Protein AF-A0A535VXJ8-F1 (afdb_monomer_lite)

Sequence (108 aa):
MRETPGRTTTKTIQQDALGDEVAYYVEMDGKKRYVMGDEILEPVDFRRQVTERFGQAFPQAWEQAVQIVEQTDRATLESRRKFYEVYQPRRDELAKAWSALSKQARSL

Structure (mmCIF, N/CA/C/O backbone):
data_AF-A0A535VXJ8-F1
#
_entry.id   AF-A0A535VXJ8-F1
#
loop_
_atom_site.group_PDB
_atom_site.id
_atom_site.type_symbol
_atom_site.label_atom_id
_atom_site.label_alt_id
_atom_site.label_comp_id
_atom_site.label_asym_id
_atom_site.label_entity_id
_atom_site.label_seq_id
_atom_site.pdbx_PDB_ins_code
_atom_site.Cartn_x
_atom_site.Cartn_y
_atom_site.Cartn_z
_atom_site.occupancy
_atom_site.B_iso_or_equiv
_atom_site.auth_seq_id
_atom_site.auth_comp_id
_atom_site.auth_asym_id
_atom_site.auth_atom_id
_atom_site.pdbx_PDB_model_num
ATOM 1 N N . MET A 1 1 ? 3.770 -23.225 14.287 1.00 36.28 1 MET A N 1
ATOM 2 C CA . MET A 1 1 ? 4.148 -22.473 13.074 1.00 36.28 1 MET A CA 1
ATOM 3 C C . MET A 1 1 ? 3.748 -23.357 11.901 1.00 36.28 1 MET A C 1
ATOM 5 O O . MET A 1 1 ? 4.274 -24.454 11.812 1.00 36.28 1 MET A O 1
ATOM 9 N N . ARG A 1 2 ? 2.700 -23.017 11.138 1.00 39.50 2 ARG A N 1
ATOM 10 C CA . ARG A 1 2 ? 2.337 -23.808 9.950 1.00 39.50 2 ARG A CA 1
ATOM 11 C C . ARG A 1 2 ? 3.143 -23.236 8.794 1.00 39.50 2 ARG A C 1
ATOM 13 O O . ARG A 1 2 ? 2.824 -22.146 8.327 1.00 39.50 2 ARG A O 1
ATOM 20 N N . GLU A 1 3 ? 4.214 -23.925 8.420 1.00 37.69 3 GLU A N 1
ATOM 21 C CA . GLU A 1 3 ? 4.921 -23.661 7.171 1.00 37.69 3 GLU A CA 1
ATOM 22 C C . GLU A 1 3 ? 3.887 -23.778 6.052 1.00 37.69 3 GLU A C 1
ATOM 24 O O . GLU A 1 3 ? 3.248 -24.814 5.871 1.00 37.69 3 GLU A O 1
ATOM 29 N N . THR A 1 4 ? 3.619 -22.666 5.377 1.00 46.78 4 THR A N 1
ATOM 30 C CA . THR A 1 4 ? 2.925 -22.746 4.095 1.00 46.78 4 THR A CA 1
ATOM 31 C C . THR A 1 4 ? 3.987 -23.255 3.141 1.00 46.78 4 THR A C 1
ATOM 33 O O . THR A 1 4 ? 5.024 -22.600 3.069 1.00 46.78 4 THR A O 1
ATOM 36 N N . PRO A 1 5 ? 3.815 -24.417 2.490 1.00 51.34 5 PRO A N 1
ATOM 37 C CA . PRO A 1 5 ? 4.812 -24.889 1.545 1.00 51.34 5 PRO A CA 1
ATOM 38 C C . PRO A 1 5 ? 5.015 -23.783 0.510 1.00 51.34 5 PRO A C 1
ATOM 40 O O . PRO A 1 5 ? 4.069 -23.410 -0.191 1.00 51.34 5 PRO A O 1
ATOM 43 N N . GLY A 1 6 ? 6.216 -23.199 0.500 1.00 55.28 6 GLY A N 1
ATOM 44 C CA . GLY A 1 6 ? 6.580 -22.152 -0.440 1.00 55.28 6 GLY A CA 1
ATOM 45 C C . GLY A 1 6 ? 6.331 -22.686 -1.840 1.00 55.28 6 GLY A C 1
ATOM 46 O O . GLY A 1 6 ? 6.836 -23.747 -2.212 1.00 55.28 6 GLY A O 1
ATOM 47 N N . ARG A 1 7 ? 5.480 -22.001 -2.605 1.00 69.75 7 ARG A N 1
ATOM 48 C CA . ARG A 1 7 ? 5.253 -22.351 -4.007 1.00 69.75 7 ARG A CA 1
ATOM 49 C C . ARG A 1 7 ? 6.465 -21.845 -4.770 1.00 69.75 7 ARG A C 1
ATOM 51 O O . ARG A 1 7 ? 6.490 -20.693 -5.193 1.00 69.75 7 ARG A O 1
ATOM 58 N N . THR A 1 8 ? 7.489 -22.688 -4.856 1.00 64.88 8 THR A N 1
ATOM 59 C CA . THR A 1 8 ? 8.750 -22.351 -5.510 1.00 64.88 8 THR A CA 1
ATOM 60 C C . THR A 1 8 ? 8.521 -22.080 -6.993 1.00 64.88 8 THR A C 1
ATOM 62 O O . THR A 1 8 ? 7.783 -22.794 -7.681 1.00 64.88 8 THR A O 1
ATOM 65 N N . THR A 1 9 ? 9.176 -21.044 -7.504 1.00 61.09 9 THR A N 1
ATOM 66 C CA . THR A 1 9 ? 9.043 -20.642 -8.904 1.00 61.09 9 THR A CA 1
ATOM 67 C C . THR A 1 9 ? 9.836 -21.568 -9.833 1.00 61.09 9 THR A C 1
ATOM 69 O O . THR A 1 9 ? 11.046 -21.440 -9.973 1.00 61.09 9 THR A O 1
ATOM 72 N N . THR A 1 10 ? 9.149 -22.481 -10.525 1.00 69.38 10 THR A N 1
ATOM 73 C CA . THR A 1 10 ? 9.669 -23.177 -11.730 1.00 69.38 10 THR A CA 1
ATOM 74 C C . THR A 1 10 ? 9.118 -22.573 -13.032 1.00 69.38 10 THR A C 1
ATOM 76 O O . THR A 1 10 ? 9.338 -23.095 -14.122 1.00 69.38 10 THR A O 1
ATOM 79 N N . LYS A 1 11 ? 8.334 -21.495 -12.918 1.00 76.38 11 LYS A N 1
ATOM 80 C CA . 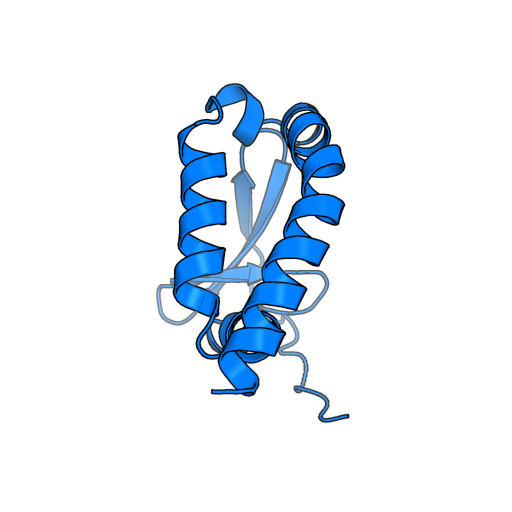LYS A 1 11 ? 7.650 -20.803 -14.018 1.00 76.38 11 LYS A CA 1
ATOM 81 C C . LYS A 1 11 ? 8.538 -19.696 -14.593 1.00 76.38 11 LYS A C 1
ATOM 83 O O . LYS A 1 11 ? 9.400 -19.164 -13.900 1.00 76.38 11 LYS A O 1
ATOM 88 N N . THR A 1 12 ? 8.289 -19.312 -15.844 1.00 87.19 12 THR A N 1
ATOM 89 C CA . THR A 1 12 ? 8.949 -18.159 -16.469 1.00 87.19 12 THR A CA 1
ATOM 90 C C . THR A 1 12 ? 8.564 -16.873 -15.740 1.00 87.19 12 THR A C 1
ATOM 92 O O . THR A 1 12 ? 7.404 -16.466 -15.780 1.00 87.19 12 THR A O 1
ATOM 95 N N . ILE A 1 13 ? 9.542 -16.245 -15.084 1.00 92.06 13 ILE A N 1
ATOM 96 C CA . ILE A 1 13 ? 9.379 -14.942 -14.435 1.00 92.06 13 ILE A CA 1
ATOM 97 C C . ILE A 1 13 ? 9.371 -13.848 -15.502 1.00 92.06 13 ILE A C 1
ATOM 99 O O . ILE A 1 13 ? 10.221 -13.814 -16.390 1.00 92.06 13 ILE A O 1
ATOM 103 N N . GLN A 1 14 ? 8.414 -12.940 -15.380 1.00 94.38 14 GLN A N 1
ATOM 104 C CA . GLN A 1 14 ? 8.252 -11.751 -16.201 1.00 94.38 14 GLN A CA 1
ATOM 105 C C . GLN A 1 14 ? 8.402 -10.496 -15.334 1.00 94.38 14 GLN A C 1
ATOM 107 O O . GLN A 1 14 ? 8.277 -10.549 -14.108 1.00 94.38 14 GLN A O 1
ATOM 112 N N . GLN A 1 15 ? 8.693 -9.370 -15.981 1.00 95.12 15 GLN A N 1
ATOM 113 C CA . GLN A 1 15 ? 8.872 -8.072 -15.333 1.00 95.12 15 GLN A CA 1
ATOM 114 C C . GLN A 1 15 ? 7.680 -7.161 -15.620 1.00 95.12 15 GLN A C 1
ATOM 116 O O . GLN A 1 15 ? 7.169 -7.127 -16.739 1.00 95.12 15 GLN A O 1
ATOM 121 N N . ASP A 1 16 ? 7.258 -6.423 -14.602 1.00 93.75 16 ASP A N 1
ATOM 122 C CA . ASP A 1 16 ? 6.201 -5.420 -14.651 1.00 93.75 16 ASP A CA 1
ATOM 123 C C . ASP A 1 16 ? 6.780 -4.090 -14.174 1.00 93.75 16 ASP A C 1
ATOM 125 O O . ASP A 1 16 ? 7.328 -4.014 -13.072 1.00 93.75 16 ASP A O 1
ATOM 129 N N . ALA A 1 17 ? 6.687 -3.051 -15.001 1.00 92.50 17 ALA A N 1
ATOM 130 C CA . ALA A 1 17 ? 7.128 -1.721 -14.605 1.00 92.50 17 ALA A CA 1
ATOM 131 C C . ALA A 1 17 ? 6.108 -1.122 -13.630 1.00 92.50 17 ALA A C 1
ATOM 133 O O . ALA A 1 17 ? 4.930 -0.983 -13.962 1.00 92.50 17 ALA A O 1
ATOM 134 N N . LEU A 1 18 ? 6.567 -0.756 -12.436 1.00 88.25 18 LEU A N 1
ATOM 135 C CA . LEU A 1 18 ? 5.762 -0.119 -11.403 1.00 88.25 18 LEU A CA 1
ATOM 136 C C . LEU A 1 18 ? 6.415 1.215 -11.040 1.00 88.25 18 LEU A C 1
ATOM 138 O O . LEU A 1 18 ? 7.212 1.305 -10.111 1.00 88.25 18 LEU A O 1
ATOM 142 N N . GLY A 1 19 ? 6.098 2.248 -11.821 1.00 91.06 19 GLY A N 1
ATOM 143 C CA . GLY A 1 19 ? 6.745 3.546 -11.674 1.00 91.06 19 GLY A CA 1
ATOM 144 C C . GLY A 1 19 ? 8.246 3.478 -11.975 1.00 91.06 19 GLY A C 1
ATOM 145 O O . GLY A 1 19 ? 8.632 3.042 -13.060 1.00 91.06 19 GLY A O 1
ATOM 146 N N . ASP A 1 20 ? 9.084 3.900 -11.024 1.00 92.75 20 ASP A N 1
ATOM 147 C CA . ASP A 1 20 ? 10.550 3.784 -11.080 1.00 92.75 20 ASP A CA 1
ATOM 148 C C . ASP A 1 20 ? 11.101 2.435 -10.561 1.00 92.75 20 ASP A C 1
ATOM 150 O O . ASP A 1 20 ? 12.320 2.264 -10.466 1.00 92.75 20 ASP A O 1
ATOM 154 N N . GLU A 1 21 ? 10.226 1.459 -10.279 1.00 90.06 21 GLU A N 1
ATOM 155 C CA . GLU A 1 21 ? 10.589 0.102 -9.859 1.00 90.06 21 GLU A CA 1
ATOM 156 C C . GLU A 1 21 ? 10.187 -0.989 -10.860 1.00 90.06 21 GLU A C 1
ATOM 158 O O . GLU A 1 21 ? 9.368 -0.808 -11.764 1.00 90.06 21 GLU A O 1
ATOM 163 N N . VAL A 1 22 ? 10.763 -2.175 -10.650 1.00 93.12 22 VAL A N 1
ATOM 164 C CA . VAL A 1 22 ? 10.405 -3.407 -11.352 1.00 93.12 22 VAL A CA 1
ATOM 165 C C . VAL A 1 22 ? 9.809 -4.385 -10.351 1.00 93.12 22 VAL A C 1
ATOM 167 O O . VAL A 1 22 ? 10.459 -4.761 -9.375 1.00 93.12 22 VAL A O 1
ATOM 170 N N . ALA A 1 23 ? 8.589 -4.832 -10.626 1.00 92.75 23 ALA A N 1
ATOM 171 C CA . ALA A 1 23 ? 7.977 -5.966 -9.957 1.00 92.75 23 ALA A CA 1
ATOM 172 C C . ALA A 1 23 ? 8.123 -7.223 -10.822 1.00 92.75 23 ALA A C 1
ATOM 174 O O . ALA A 1 23 ? 8.159 -7.160 -12.051 1.00 92.75 23 ALA A O 1
ATOM 175 N N . TYR A 1 24 ? 8.184 -8.384 -10.178 1.00 93.88 24 TYR A N 1
ATOM 176 C CA . TYR A 1 24 ? 8.285 -9.671 -10.859 1.00 93.88 24 TYR A CA 1
ATOM 177 C C . TYR A 1 24 ? 6.969 -10.421 -10.750 1.00 93.88 24 TYR A C 1
ATOM 179 O O . TYR A 1 24 ? 6.319 -10.393 -9.703 1.00 93.88 24 TYR A O 1
ATOM 187 N N . TYR A 1 25 ? 6.569 -11.105 -11.815 1.00 94.62 25 TYR A N 1
ATOM 188 C CA . TYR A 1 25 ? 5.350 -11.902 -11.818 1.00 94.62 25 TYR A CA 1
ATOM 189 C C . TYR A 1 25 ? 5.473 -13.148 -12.686 1.00 94.62 25 TYR A C 1
ATOM 191 O O . TYR A 1 25 ? 6.376 -13.279 -13.507 1.00 94.62 25 TYR A O 1
ATOM 199 N N . VAL A 1 26 ? 4.527 -14.059 -12.506 1.00 94.56 26 VAL A N 1
ATOM 200 C CA . VAL A 1 26 ? 4.292 -15.212 -13.373 1.00 94.56 26 VAL A CA 1
ATOM 201 C C . VAL A 1 26 ? 2.835 -15.205 -13.826 1.00 94.56 26 VAL A C 1
ATOM 203 O O . VAL A 1 26 ? 1.952 -14.708 -13.117 1.00 94.56 26 VAL A O 1
ATOM 206 N N . GLU A 1 27 ? 2.566 -15.765 -15.001 1.00 92.62 27 GLU A N 1
ATOM 207 C CA . GLU A 1 27 ? 1.200 -16.047 -15.438 1.00 92.62 27 GLU A CA 1
ATOM 208 C C . GLU A 1 27 ? 0.782 -17.453 -15.001 1.00 92.62 27 GLU A C 1
ATOM 210 O O . GLU A 1 27 ? 1.457 -18.449 -15.276 1.00 92.62 27 GLU A O 1
ATOM 215 N N . MET A 1 28 ? -0.348 -17.536 -14.303 1.00 89.12 28 MET A N 1
ATOM 216 C CA . MET A 1 28 ? -0.942 -18.789 -13.845 1.00 89.12 28 MET A CA 1
ATOM 217 C C . MET A 1 28 ? -2.452 -18.724 -14.031 1.00 89.12 28 MET A C 1
ATOM 219 O O . MET A 1 28 ? -3.093 -17.783 -13.564 1.00 89.12 28 MET A O 1
ATOM 223 N N . ASP A 1 29 ? -3.014 -19.708 -14.733 1.00 88.81 29 ASP A N 1
ATOM 224 C CA . ASP A 1 29 ? -4.454 -19.808 -15.002 1.00 88.81 29 ASP A CA 1
ATOM 225 C C . ASP A 1 29 ? -5.044 -18.519 -15.610 1.00 88.81 29 ASP A C 1
ATOM 227 O O . ASP A 1 29 ? -6.111 -18.046 -15.212 1.00 88.81 29 ASP A O 1
ATOM 231 N N . GLY A 1 30 ? -4.298 -17.899 -16.534 1.00 89.62 30 GLY A N 1
ATOM 232 C CA . GLY A 1 30 ? -4.670 -16.635 -17.181 1.00 89.62 30 GLY A CA 1
ATOM 233 C C . GLY A 1 30 ? -4.639 -15.410 -16.259 1.00 89.62 30 GLY A C 1
ATOM 234 O O . GLY A 1 30 ? -5.230 -14.383 -16.586 1.00 89.62 30 GLY A O 1
ATOM 235 N N . LYS A 1 31 ? -3.998 -15.500 -15.086 1.00 91.38 31 LYS A N 1
ATOM 236 C CA . LYS A 1 31 ? -3.899 -14.409 -14.108 1.00 91.38 31 LYS A CA 1
ATOM 237 C C . LYS A 1 31 ? -2.444 -14.097 -13.769 1.00 91.38 31 LYS A C 1
ATOM 239 O O . LYS A 1 31 ? -1.636 -14.998 -13.553 1.00 91.38 31 LYS A O 1
ATOM 244 N N . LYS A 1 32 ? -2.148 -12.805 -13.618 1.00 91.75 32 LYS A N 1
ATOM 245 C CA . LYS A 1 32 ? -0.880 -12.304 -13.075 1.00 91.75 32 LYS A CA 1
ATOM 246 C C . LYS A 1 32 ? -0.772 -12.658 -11.581 1.00 91.75 32 LYS A C 1
ATOM 248 O O . LYS A 1 32 ? -1.716 -12.443 -10.809 1.00 91.75 32 LYS A O 1
ATOM 253 N N . ARG A 1 33 ? 0.362 -13.230 -11.173 1.00 93.38 33 ARG A N 1
ATOM 254 C CA . ARG A 1 33 ? 0.733 -13.510 -9.775 1.00 93.38 33 ARG A CA 1
ATOM 255 C C . ARG A 1 33 ? 2.107 -12.921 -9.504 1.00 93.38 33 ARG A C 1
ATOM 257 O O . ARG A 1 33 ? 3.063 -13.305 -10.170 1.00 93.38 33 ARG A O 1
ATOM 264 N N . TYR A 1 34 ? 2.199 -11.989 -8.560 1.00 93.50 34 TYR A N 1
ATOM 265 C CA . TYR A 1 34 ? 3.47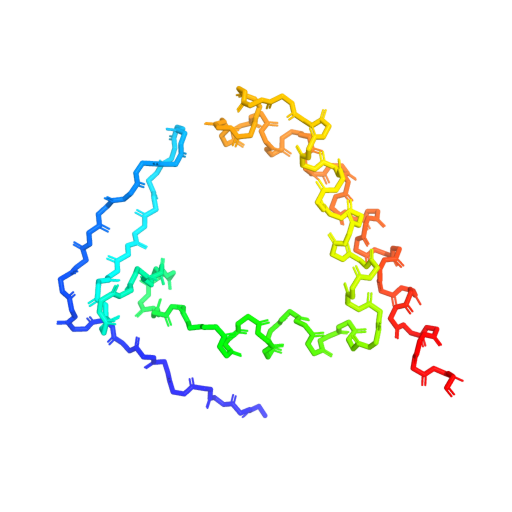7 -11.371 -8.211 1.00 93.50 34 TYR A CA 1
ATOM 266 C C . TYR A 1 34 ? 4.374 -12.343 -7.441 1.00 93.50 34 TYR A C 1
ATOM 268 O O . TYR A 1 34 ? 3.888 -13.238 -6.750 1.00 93.50 34 TYR A O 1
ATOM 276 N N . VAL A 1 35 ? 5.681 -12.156 -7.584 1.00 93.06 35 VAL A N 1
ATOM 277 C CA . VAL A 1 35 ? 6.726 -12.970 -6.962 1.00 93.06 35 VAL A CA 1
ATOM 278 C C . VAL A 1 35 ? 7.490 -12.111 -5.961 1.00 93.06 35 VAL A C 1
ATOM 280 O O . VAL A 1 35 ? 7.842 -10.969 -6.257 1.00 93.06 35 VAL A O 1
ATOM 283 N N . MET A 1 36 ? 7.757 -12.666 -4.782 1.00 88.12 36 MET A N 1
ATOM 284 C CA . MET A 1 36 ? 8.592 -12.049 -3.755 1.00 88.12 36 MET A CA 1
ATOM 285 C C . MET A 1 36 ? 9.665 -13.050 -3.328 1.00 88.12 36 MET A C 1
ATOM 287 O O . MET A 1 36 ? 9.353 -14.092 -2.762 1.00 88.12 36 MET A O 1
ATOM 291 N N . GLY A 1 37 ? 10.931 -12.745 -3.623 1.00 87.25 37 GLY A N 1
ATOM 292 C CA . GLY A 1 37 ? 12.011 -13.720 -3.461 1.00 87.25 37 GLY A CA 1
ATOM 293 C C . GLY A 1 37 ? 11.804 -14.916 -4.392 1.00 87.25 37 GLY A C 1
ATOM 294 O O . GLY A 1 37 ? 11.770 -14.752 -5.610 1.00 87.25 37 GLY A O 1
ATOM 295 N N . ASP A 1 38 ? 11.653 -16.104 -3.817 1.00 85.69 38 ASP A N 1
ATOM 296 C CA . ASP A 1 38 ? 11.366 -17.366 -4.504 1.00 85.69 38 ASP A CA 1
ATOM 297 C C . ASP A 1 38 ? 9.884 -17.787 -4.437 1.00 85.69 38 ASP A C 1
ATOM 299 O O . ASP A 1 38 ? 9.494 -18.777 -5.070 1.00 85.69 38 ASP A O 1
ATOM 303 N N . GLU A 1 39 ? 9.050 -17.017 -3.730 1.00 89.44 39 GLU A N 1
ATOM 304 C CA . GLU A 1 39 ? 7.643 -17.324 -3.480 1.00 89.44 39 GLU A CA 1
ATOM 305 C C . GLU A 1 39 ? 6.693 -16.634 -4.467 1.00 89.44 39 GLU A C 1
ATOM 307 O O . GLU A 1 39 ? 6.736 -15.419 -4.681 1.00 89.44 39 GLU A O 1
ATOM 312 N N . ILE A 1 40 ? 5.755 -17.410 -5.013 1.00 92.31 40 ILE A N 1
ATOM 313 C CA . ILE A 1 40 ? 4.606 -16.886 -5.761 1.00 92.31 40 ILE A CA 1
ATOM 314 C C . ILE A 1 40 ? 3.514 -16.463 -4.770 1.00 92.31 40 ILE A C 1
ATOM 316 O O . ILE A 1 40 ? 2.991 -17.292 -4.019 1.00 92.31 40 ILE A O 1
ATOM 320 N N . LEU A 1 41 ? 3.123 -15.189 -4.812 1.00 91.44 41 LEU A N 1
ATOM 321 C CA . LEU A 1 41 ? 2.079 -14.628 -3.958 1.00 91.44 41 LEU A CA 1
ATOM 322 C C . LEU A 1 41 ? 0.687 -15.004 -4.481 1.00 91.44 41 LEU A C 1
ATOM 324 O O . LEU A 1 41 ? 0.285 -14.600 -5.578 1.00 91.44 41 LEU A O 1
ATOM 328 N N . GLU A 1 42 ? -0.089 -15.733 -3.676 1.00 90.88 42 GLU A N 1
ATOM 329 C CA . GLU A 1 42 ? -1.486 -16.044 -3.976 1.00 90.88 42 GLU A CA 1
ATOM 330 C C . GLU A 1 42 ? -2.475 -15.197 -3.156 1.00 90.88 42 GLU A C 1
ATOM 332 O O . GLU A 1 42 ? -2.168 -14.753 -2.048 1.00 90.88 42 GLU A O 1
ATOM 337 N N . PRO A 1 43 ? -3.728 -15.025 -3.625 1.00 89.75 43 PRO A N 1
ATOM 338 C CA . PRO A 1 43 ? -4.761 -14.325 -2.855 1.00 89.75 43 PRO A CA 1
ATOM 339 C C . PRO A 1 43 ? -4.999 -14.902 -1.447 1.00 89.75 43 PRO A C 1
ATOM 341 O O . PRO A 1 43 ? -5.364 -14.173 -0.524 1.00 89.75 43 PRO A O 1
ATOM 344 N N . VAL A 1 44 ? -4.788 -16.212 -1.263 1.00 89.81 44 VAL A N 1
ATOM 345 C CA . VAL A 1 44 ? -4.884 -16.860 0.056 1.00 89.81 44 VAL A CA 1
ATOM 346 C C . VAL A 1 44 ? -3.783 -16.391 1.010 1.00 89.81 44 VAL A C 1
ATOM 348 O O . VAL A 1 44 ? -4.028 -16.289 2.211 1.00 89.81 44 VAL A O 1
ATOM 351 N N . ASP A 1 45 ? -2.603 -16.044 0.494 1.00 90.44 45 ASP A N 1
ATOM 352 C CA . ASP A 1 45 ? -1.505 -15.524 1.302 1.00 90.44 45 ASP A CA 1
ATOM 353 C C . ASP A 1 45 ? -1.832 -14.118 1.802 1.00 90.44 45 ASP A C 1
ATOM 355 O O . ASP A 1 45 ? -1.659 -13.849 2.987 1.00 90.44 45 ASP A O 1
ATOM 359 N N . PHE A 1 46 ? -2.430 -13.263 0.965 1.00 90.25 46 PHE A N 1
ATOM 360 C CA . PHE A 1 46 ? -2.937 -11.961 1.413 1.00 90.25 46 PHE A CA 1
ATOM 361 C C . PHE A 1 46 ? -3.988 -12.109 2.522 1.00 90.25 46 PHE A C 1
ATOM 363 O O . PHE A 1 46 ? -3.907 -11.439 3.552 1.00 90.25 46 PHE A O 1
ATOM 370 N N . ARG A 1 47 ? -4.941 -13.037 2.362 1.00 91.38 47 ARG A N 1
ATOM 371 C CA . ARG A 1 47 ? -5.956 -13.304 3.391 1.00 91.38 47 ARG A CA 1
ATOM 372 C C . ARG A 1 47 ? -5.317 -13.725 4.718 1.00 91.38 47 ARG A C 1
ATOM 374 O O . ARG A 1 47 ? -5.609 -13.117 5.745 1.00 91.38 47 ARG A O 1
ATOM 381 N N . ARG A 1 48 ? -4.425 -14.720 4.679 1.00 91.31 48 ARG A N 1
ATOM 382 C CA . ARG A 1 48 ? -3.751 -15.284 5.861 1.00 91.31 48 ARG A CA 1
ATOM 383 C C . ARG A 1 48 ? -2.824 -14.277 6.542 1.00 91.31 48 ARG A C 1
ATOM 385 O O . ARG A 1 48 ? -2.767 -14.192 7.765 1.00 91.31 48 ARG A O 1
ATOM 392 N N . GLN A 1 49 ? -2.046 -13.537 5.759 1.00 89.31 49 GLN A N 1
ATOM 393 C CA . GLN A 1 49 ? -0.984 -12.677 6.282 1.00 89.31 49 GLN A CA 1
ATOM 394 C C . GLN A 1 49 ? -1.466 -11.270 6.624 1.00 89.31 49 GLN A C 1
ATOM 396 O O . GLN A 1 49 ? -0.881 -10.630 7.498 1.00 89.31 49 GLN A O 1
ATOM 401 N N . VAL A 1 50 ? -2.520 -10.793 5.961 1.00 90.38 50 VAL A N 1
ATOM 402 C CA . VAL A 1 50 ? -3.050 -9.441 6.142 1.00 90.38 50 VAL A CA 1
ATOM 403 C C . VAL A 1 50 ? -4.445 -9.520 6.737 1.00 90.38 50 VAL A C 1
ATOM 405 O O . VAL A 1 50 ? -4.591 -9.254 7.924 1.00 90.38 50 VAL A O 1
ATOM 408 N N . THR A 1 51 ? -5.457 -9.927 5.968 1.00 93.06 51 THR A N 1
ATOM 409 C CA . THR A 1 51 ? -6.872 -9.814 6.369 1.00 93.06 51 THR A CA 1
ATOM 410 C C . THR A 1 51 ? -7.167 -10.432 7.740 1.00 93.06 51 THR A C 1
ATOM 412 O O . THR A 1 51 ? -7.767 -9.778 8.593 1.00 93.06 51 THR A O 1
ATOM 415 N N . GLU A 1 52 ? -6.698 -11.654 7.998 1.00 92.12 52 GLU A N 1
ATOM 416 C CA . GLU A 1 52 ? -6.936 -12.371 9.259 1.00 92.12 52 GLU A CA 1
ATOM 417 C C . GLU A 1 52 ? -6.344 -11.663 10.488 1.00 92.12 52 GLU A C 1
ATOM 419 O O . GLU A 1 52 ? -6.907 -11.760 11.578 1.00 92.12 52 GLU A O 1
ATOM 424 N N . ARG A 1 53 ? -5.256 -10.894 10.334 1.00 89.69 53 ARG A N 1
ATOM 425 C CA . ARG A 1 53 ? -4.653 -10.144 11.452 1.00 89.69 53 ARG A CA 1
ATOM 426 C C . ARG A 1 53 ? -5.549 -9.015 11.948 1.00 89.69 53 ARG A C 1
ATOM 428 O O . ARG A 1 53 ? -5.503 -8.683 13.132 1.00 89.69 53 ARG A O 1
ATOM 435 N N . PHE A 1 54 ? -6.339 -8.434 11.047 1.00 92.44 54 PHE A N 1
ATOM 436 C CA . PHE A 1 54 ? -7.263 -7.345 11.353 1.00 92.44 54 PHE A CA 1
ATOM 437 C C . PHE A 1 54 ? -8.652 -7.880 11.717 1.00 92.44 54 PHE A C 1
ATOM 439 O O . PHE A 1 54 ? -9.346 -7.256 12.522 1.00 92.44 54 PHE A O 1
ATOM 446 N N . GLY A 1 55 ? -9.039 -9.049 11.197 1.00 92.12 55 GLY A N 1
ATOM 447 C CA . GLY A 1 55 ? -10.344 -9.655 11.454 1.00 92.12 55 GLY A CA 1
ATOM 448 C C . GLY A 1 55 ? -11.474 -8.749 10.965 1.00 92.12 55 GLY A C 1
ATOM 449 O O . GLY A 1 55 ? -11.412 -8.214 9.859 1.00 92.12 55 GLY A O 1
ATOM 450 N N . GLN A 1 56 ? -12.486 -8.526 11.807 1.00 94.00 56 GLN A N 1
ATOM 451 C CA . GLN A 1 56 ? -13.623 -7.652 11.483 1.00 94.00 56 GLN A CA 1
ATOM 452 C C . GLN A 1 56 ? -13.228 -6.184 11.252 1.00 94.00 56 GLN A C 1
ATOM 454 O O . GLN A 1 56 ? -13.954 -5.460 10.581 1.00 94.00 56 GLN A O 1
ATOM 459 N N . ALA A 1 57 ? -12.064 -5.749 11.745 1.00 95.69 57 ALA A N 1
ATOM 460 C CA . ALA A 1 57 ? -11.556 -4.398 11.518 1.00 95.69 57 ALA A CA 1
ATOM 461 C C . ALA A 1 57 ? -10.929 -4.198 10.127 1.00 95.69 57 ALA A C 1
ATOM 463 O O . ALA A 1 57 ? -10.619 -3.063 9.761 1.00 95.69 57 ALA A O 1
ATOM 464 N N . PHE A 1 58 ? -10.705 -5.273 9.356 1.00 95.38 58 PHE A N 1
ATOM 465 C CA . PHE A 1 58 ? -10.024 -5.183 8.063 1.00 95.38 58 PHE A CA 1
ATOM 466 C C . PHE A 1 58 ? -10.683 -4.190 7.094 1.00 95.38 58 PHE A C 1
ATOM 468 O O . PHE A 1 58 ? -9.946 -3.365 6.562 1.00 95.38 58 PHE A O 1
ATOM 475 N N . PRO A 1 59 ? -12.015 -4.201 6.872 1.00 95.94 59 PRO A N 1
ATOM 476 C CA . PRO A 1 59 ? -12.637 -3.298 5.905 1.00 95.94 59 PRO A CA 1
ATOM 477 C C . PRO A 1 59 ? -12.373 -1.823 6.220 1.00 95.94 59 PRO A C 1
ATOM 479 O O . PRO A 1 59 ? -12.011 -1.066 5.328 1.00 95.94 59 PRO A O 1
ATOM 482 N N . GLN A 1 60 ? -12.463 -1.439 7.495 1.00 96.19 60 GLN A N 1
ATOM 483 C CA . GLN A 1 60 ? -12.228 -0.063 7.929 1.00 96.19 60 GLN A CA 1
ATOM 484 C C . GLN A 1 60 ? -10.748 0.337 7.824 1.00 96.19 60 GLN A C 1
ATOM 486 O O . GLN A 1 60 ? -10.436 1.436 7.372 1.00 96.19 60 GLN A O 1
ATOM 491 N N . ALA A 1 61 ? -9.818 -0.542 8.214 1.00 95.38 61 ALA A N 1
ATOM 492 C CA . ALA A 1 61 ? -8.387 -0.276 8.042 1.00 95.38 61 ALA A CA 1
ATOM 493 C C . ALA A 1 61 ? -8.005 -0.178 6.553 1.00 95.38 61 ALA A C 1
ATOM 495 O O . ALA A 1 61 ? -7.210 0.678 6.167 1.00 95.38 61 ALA A O 1
ATOM 496 N N . TRP A 1 62 ? -8.600 -1.029 5.712 1.00 95.62 62 TRP A N 1
ATOM 497 C CA . TRP A 1 62 ? -8.395 -1.026 4.266 1.00 95.62 62 TRP A CA 1
ATOM 498 C C . TRP A 1 62 ? -8.925 0.252 3.616 1.00 95.62 62 TRP A C 1
ATOM 500 O O . TRP A 1 62 ? -8.219 0.861 2.819 1.00 95.62 62 TRP A O 1
ATOM 510 N N . GLU A 1 63 ? -10.120 0.701 3.996 1.00 96.38 63 GLU A N 1
ATOM 511 C CA . GLU A 1 63 ? -10.693 1.961 3.519 1.00 96.38 63 GLU A CA 1
ATOM 512 C C . GLU A 1 63 ? -9.783 3.155 3.838 1.00 96.38 63 GLU A C 1
ATOM 514 O O . GLU A 1 63 ? -9.478 3.948 2.951 1.00 96.38 63 GLU A O 1
ATOM 519 N N . GLN A 1 64 ? -9.266 3.243 5.068 1.00 95.44 64 GLN A N 1
ATOM 520 C CA . GLN A 1 64 ? -8.316 4.297 5.444 1.00 95.44 64 GLN A CA 1
ATOM 521 C C . GLN A 1 64 ? -7.031 4.240 4.611 1.00 95.44 64 GLN A C 1
ATOM 523 O O . GLN A 1 64 ? -6.516 5.277 4.195 1.00 95.44 64 GLN A O 1
ATOM 528 N N . ALA A 1 65 ? -6.511 3.038 4.344 1.00 93.94 65 ALA A N 1
ATOM 529 C CA . ALA A 1 65 ? -5.341 2.868 3.489 1.00 93.94 65 ALA A CA 1
ATOM 530 C C . ALA A 1 65 ? -5.612 3.356 2.055 1.00 93.94 65 ALA A C 1
ATOM 532 O O . ALA A 1 65 ? -4.793 4.086 1.497 1.00 93.94 65 ALA A O 1
ATOM 533 N N . VAL A 1 66 ? -6.768 3.002 1.482 1.00 95.38 66 VAL A N 1
ATOM 534 C CA . VAL A 1 66 ? -7.180 3.431 0.136 1.00 95.38 66 VAL A CA 1
ATOM 535 C C . VAL A 1 66 ? -7.329 4.950 0.068 1.00 95.38 66 VAL A C 1
ATOM 537 O O . VAL A 1 66 ? -6.755 5.561 -0.827 1.00 95.38 66 VAL A O 1
ATOM 540 N N . GLN A 1 67 ? -7.984 5.578 1.047 1.00 95.81 67 GLN A N 1
ATOM 541 C CA . GLN A 1 67 ? -8.146 7.037 1.091 1.00 95.81 67 GLN A CA 1
ATOM 542 C C . GLN A 1 67 ? -6.801 7.780 1.096 1.00 95.81 67 GLN A C 1
ATOM 544 O O . GLN A 1 67 ? -6.650 8.793 0.417 1.00 95.81 67 GLN A O 1
ATOM 549 N N . ILE A 1 68 ? -5.800 7.275 1.828 1.00 93.12 68 ILE A N 1
ATOM 550 C CA . ILE A 1 68 ? -4.451 7.865 1.843 1.00 93.12 68 ILE A CA 1
ATOM 551 C C . ILE A 1 68 ? -3.802 7.772 0.457 1.00 93.12 68 ILE A C 1
ATOM 553 O O . ILE A 1 68 ? -3.179 8.733 0.001 1.00 93.12 68 ILE A O 1
ATOM 557 N N . VAL A 1 69 ? -3.944 6.627 -0.216 1.00 93.12 69 VAL A N 1
ATOM 558 C CA . VAL A 1 69 ? -3.402 6.418 -1.565 1.00 93.12 69 VAL A CA 1
ATOM 559 C C . VAL A 1 69 ? -4.099 7.327 -2.576 1.00 93.12 69 VAL A C 1
ATOM 561 O O . VAL A 1 69 ? -3.417 7.988 -3.348 1.00 93.12 69 VAL A O 1
ATOM 564 N N . GLU A 1 70 ? -5.427 7.428 -2.538 1.00 95.12 70 GLU A N 1
ATOM 565 C CA . GLU A 1 70 ? -6.216 8.266 -3.455 1.00 95.12 70 GLU A CA 1
ATOM 566 C C . GLU A 1 70 ? -5.911 9.763 -3.322 1.00 95.12 70 GLU A C 1
ATOM 568 O O . GLU A 1 70 ? -5.972 10.502 -4.302 1.00 95.12 70 GLU A O 1
ATOM 573 N N . GLN A 1 71 ? -5.561 10.220 -2.119 1.00 94.31 71 GLN A N 1
ATOM 574 C CA . GLN A 1 71 ? -5.167 11.609 -1.861 1.00 94.31 71 GLN A CA 1
ATOM 575 C C . GLN A 1 71 ? -3.707 11.903 -2.232 1.00 94.31 71 GLN A C 1
ATOM 577 O O . GLN A 1 71 ? -3.290 13.063 -2.216 1.00 94.31 71 GLN A O 1
ATOM 582 N N . THR A 1 72 ? -2.915 10.874 -2.535 1.00 94.44 72 THR A N 1
ATOM 583 C CA . THR A 1 72 ? -1.505 11.018 -2.899 1.00 94.44 72 THR A CA 1
ATOM 584 C C . THR A 1 72 ? -1.380 11.158 -4.412 1.00 94.44 72 THR A C 1
ATOM 586 O O . THR A 1 72 ? -1.977 10.402 -5.175 1.00 94.44 72 THR A O 1
ATOM 589 N N . ASP A 1 73 ? -0.587 12.125 -4.876 1.00 95.25 73 ASP A N 1
ATOM 590 C CA . ASP A 1 73 ? -0.399 12.322 -6.307 1.00 95.25 73 ASP A CA 1
ATOM 591 C C . ASP A 1 73 ? 0.310 11.121 -6.956 1.00 95.25 73 ASP A C 1
ATOM 593 O O . ASP A 1 73 ? 1.176 10.464 -6.369 1.00 95.25 73 ASP A O 1
ATOM 597 N N . ARG A 1 74 ? -0.036 10.858 -8.217 1.00 94.62 74 ARG A N 1
ATOM 598 C CA . ARG A 1 74 ? 0.489 9.713 -8.965 1.00 94.62 74 ARG A CA 1
ATOM 599 C C . ARG A 1 74 ? 2.017 9.709 -9.061 1.00 94.62 74 ARG A C 1
ATOM 601 O O . ARG A 1 74 ? 2.618 8.647 -8.950 1.00 94.62 74 ARG A O 1
ATOM 608 N N . ALA A 1 75 ? 2.652 10.871 -9.221 1.00 94.44 75 ALA A N 1
ATOM 609 C CA . ALA A 1 75 ? 4.106 10.958 -9.349 1.00 94.44 75 ALA A CA 1
ATOM 610 C C . ALA A 1 75 ? 4.836 10.623 -8.038 1.00 94.44 75 ALA A C 1
ATOM 612 O O . ALA A 1 75 ? 6.012 10.253 -8.068 1.00 94.44 75 ALA A O 1
ATOM 613 N N . THR A 1 76 ? 4.164 10.768 -6.895 1.00 95.50 76 THR A N 1
ATOM 614 C CA . THR A 1 76 ? 4.629 10.278 -5.596 1.00 95.50 76 THR A CA 1
ATOM 615 C C . THR A 1 76 ? 4.447 8.769 -5.475 1.00 95.50 76 THR A C 1
ATOM 617 O O . THR A 1 76 ? 5.385 8.095 -5.059 1.00 95.50 76 THR A O 1
ATOM 620 N N . LEU A 1 77 ? 3.292 8.226 -5.875 1.00 93.50 77 LEU A N 1
ATOM 621 C CA . LEU A 1 77 ? 3.024 6.780 -5.831 1.00 93.50 77 LEU A CA 1
ATOM 622 C C . LEU A 1 77 ? 3.942 5.970 -6.758 1.00 93.50 77 LEU A C 1
ATOM 624 O O . LEU A 1 77 ? 4.355 4.870 -6.408 1.00 93.50 77 LEU A O 1
ATOM 628 N N . GLU A 1 78 ? 4.277 6.520 -7.924 1.00 94.38 78 GLU A N 1
ATOM 629 C CA . GLU A 1 78 ? 5.138 5.885 -8.928 1.00 94.38 78 GLU A CA 1
ATOM 630 C C . GLU A 1 78 ? 6.636 6.130 -8.693 1.00 94.38 78 GLU A C 1
ATOM 632 O O . GLU A 1 78 ? 7.455 5.690 -9.494 1.00 94.38 78 GLU A O 1
ATOM 637 N N . SER A 1 79 ? 7.028 6.826 -7.622 1.00 95.00 79 SER A N 1
ATOM 638 C CA . SER A 1 79 ? 8.439 6.937 -7.2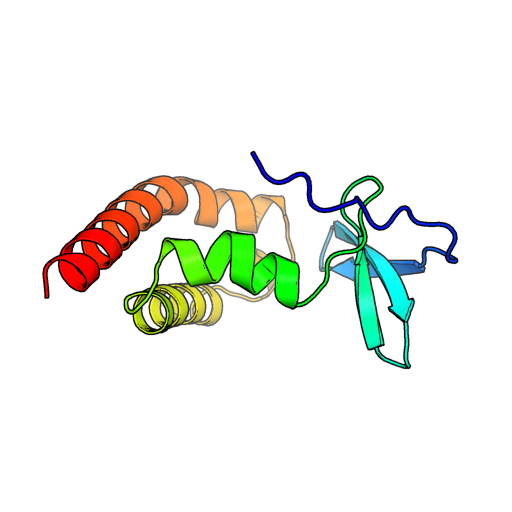53 1.00 95.00 79 SER A CA 1
ATOM 639 C C . SER A 1 79 ? 8.691 6.324 -5.894 1.00 95.00 79 SER A C 1
ATOM 641 O O . SER A 1 79 ? 8.257 6.870 -4.882 1.00 95.00 79 SER A O 1
ATOM 643 N N . ARG A 1 80 ? 9.484 5.256 -5.837 1.00 92.69 80 ARG A N 1
ATOM 644 C CA . ARG A 1 80 ? 9.841 4.572 -4.591 1.00 92.69 80 ARG A CA 1
ATOM 645 C C . ARG A 1 80 ? 10.336 5.519 -3.517 1.00 92.69 80 ARG A C 1
ATOM 647 O O . ARG A 1 80 ? 9.943 5.402 -2.359 1.00 92.69 80 ARG A O 1
ATOM 654 N N . ARG A 1 81 ? 11.220 6.451 -3.890 1.00 94.88 81 ARG A N 1
ATOM 655 C CA . ARG A 1 81 ? 11.787 7.420 -2.945 1.00 94.88 81 ARG A CA 1
ATOM 656 C C . ARG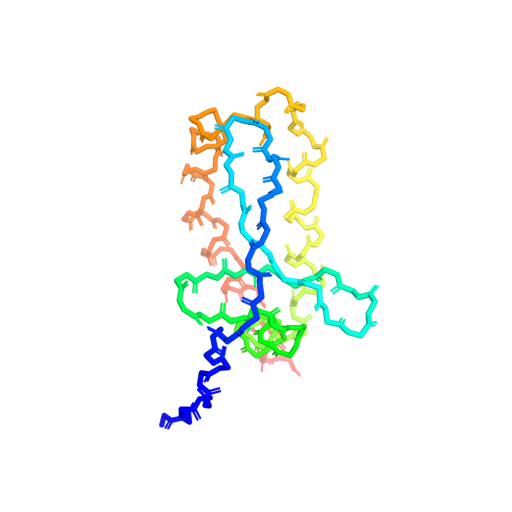 A 1 81 ? 10.686 8.301 -2.360 1.00 94.88 81 ARG A C 1
ATOM 658 O O . ARG A 1 81 ? 10.579 8.401 -1.142 1.00 94.88 81 ARG A O 1
ATOM 665 N N . LYS A 1 82 ? 9.865 8.909 -3.220 1.00 95.56 82 LYS A N 1
ATOM 666 C CA . LYS A 1 82 ? 8.797 9.820 -2.787 1.00 95.56 82 LYS A CA 1
ATOM 667 C C . LYS A 1 82 ? 7.717 9.078 -2.004 1.00 95.56 82 LYS A C 1
ATOM 669 O O . LYS A 1 82 ? 7.298 9.544 -0.951 1.00 95.56 82 LYS A O 1
ATOM 674 N N . PHE A 1 83 ? 7.313 7.903 -2.484 1.00 93.50 83 PHE A N 1
ATOM 675 C CA . PHE A 1 83 ? 6.389 7.024 -1.785 1.00 93.50 83 PHE A CA 1
ATOM 676 C C . PHE A 1 83 ? 6.901 6.704 -0.379 1.00 93.50 83 PHE A C 1
ATOM 678 O O . PHE A 1 83 ? 6.171 6.878 0.593 1.00 93.50 83 PHE A O 1
ATOM 685 N N . TYR A 1 84 ? 8.168 6.297 -0.242 1.00 93.00 84 TYR A N 1
ATOM 686 C CA . TYR A 1 84 ? 8.748 5.972 1.059 1.00 93.00 84 TYR A CA 1
ATOM 687 C C . TYR A 1 84 ? 8.780 7.181 2.005 1.00 93.00 84 TYR A C 1
ATOM 689 O O . TYR A 1 84 ? 8.442 7.033 3.177 1.00 93.00 84 TYR A O 1
ATOM 697 N N . GLU A 1 85 ? 9.094 8.379 1.505 1.00 93.56 85 GLU A N 1
ATOM 698 C CA . GLU A 1 85 ? 9.076 9.624 2.289 1.00 93.56 85 GLU A CA 1
ATOM 699 C C . GLU A 1 85 ? 7.692 9.931 2.883 1.00 93.56 85 GLU A C 1
ATOM 701 O O . GLU A 1 85 ? 7.598 10.353 4.036 1.00 93.56 85 GLU A O 1
ATOM 706 N N . VAL A 1 86 ? 6.611 9.676 2.137 1.00 91.50 86 VAL A N 1
ATOM 707 C CA . VAL A 1 86 ? 5.236 9.921 2.615 1.00 91.50 86 VAL A CA 1
ATOM 708 C C . VAL A 1 86 ? 4.644 8.744 3.396 1.00 91.50 86 VAL A C 1
ATOM 710 O O . VAL A 1 86 ? 3.727 8.928 4.202 1.00 91.50 86 VAL A O 1
ATOM 713 N N . TYR A 1 87 ? 5.144 7.532 3.160 1.00 92.44 87 TYR A N 1
ATOM 714 C CA . TYR A 1 87 ? 4.721 6.311 3.838 1.00 92.44 87 TYR A CA 1
ATOM 715 C C . TYR A 1 87 ? 5.371 6.164 5.217 1.00 92.44 87 TYR A C 1
ATOM 717 O O . TYR A 1 87 ? 4.673 5.882 6.191 1.00 92.44 87 TYR A O 1
ATOM 725 N N . GLN A 1 88 ? 6.689 6.373 5.321 1.00 92.94 88 GLN A N 1
ATOM 726 C CA . GLN A 1 88 ? 7.469 6.132 6.538 1.00 92.94 88 GLN A CA 1
ATOM 727 C C . GLN A 1 88 ? 6.874 6.788 7.799 1.00 92.94 88 GLN A C 1
ATOM 729 O O . GLN A 1 88 ? 6.691 6.060 8.776 1.00 92.94 88 GLN A O 1
ATOM 734 N N . PRO A 1 89 ? 6.547 8.098 7.829 1.00 91.44 89 PRO A N 1
ATOM 735 C CA . PRO A 1 89 ? 6.021 8.720 9.047 1.00 91.44 89 PRO A CA 1
ATOM 736 C C . PRO A 1 89 ? 4.651 8.156 9.445 1.00 91.44 89 PRO A C 1
ATOM 738 O O . PRO A 1 89 ? 4.355 8.014 10.626 1.00 91.44 89 PRO A O 1
ATOM 741 N N . ARG A 1 90 ? 3.832 7.769 8.461 1.00 92.69 90 ARG A N 1
ATOM 742 C CA . ARG A 1 90 ? 2.480 7.243 8.689 1.00 92.69 90 ARG A CA 1
ATOM 743 C C . ARG A 1 90 ? 2.482 5.777 9.095 1.00 92.69 90 ARG A C 1
ATOM 745 O O . ARG A 1 90 ? 1.556 5.342 9.771 1.00 92.69 90 ARG A O 1
ATOM 752 N N . ARG A 1 91 ? 3.494 5.002 8.691 1.00 91.94 91 ARG A N 1
ATOM 753 C CA . ARG A 1 91 ? 3.563 3.554 8.935 1.00 91.94 91 ARG A CA 1
ATOM 754 C C . ARG A 1 91 ? 3.334 3.219 10.404 1.00 91.94 91 ARG A C 1
ATOM 756 O O . ARG A 1 91 ? 2.493 2.379 10.713 1.00 91.94 91 ARG A O 1
ATOM 763 N N . ASP A 1 92 ? 4.077 3.867 11.294 1.00 91.00 92 ASP A N 1
ATOM 764 C CA . ASP A 1 92 ? 4.062 3.525 12.716 1.00 91.00 92 ASP A CA 1
ATOM 765 C C . ASP A 1 92 ? 2.769 4.021 13.395 1.00 91.00 92 ASP A C 1
ATOM 767 O O . ASP A 1 92 ? 2.197 3.327 14.242 1.00 91.00 92 ASP A O 1
ATOM 771 N N . GLU A 1 93 ? 2.247 5.174 12.964 1.00 94.19 93 GLU A N 1
ATOM 772 C CA . GLU A 1 93 ? 0.968 5.726 13.427 1.00 94.19 93 GLU A CA 1
ATOM 773 C C . GLU A 1 93 ? -0.217 4.837 13.025 1.00 94.19 93 GLU A C 1
ATOM 775 O O . GLU A 1 93 ? -1.018 4.438 13.876 1.00 94.19 93 GLU A O 1
ATOM 780 N N . LEU A 1 94 ? -0.292 4.463 11.744 1.00 94.25 94 LEU A N 1
ATOM 781 C CA . LEU A 1 94 ? -1.329 3.586 11.199 1.00 94.25 94 LEU A CA 1
ATOM 782 C C . LEU A 1 94 ? -1.238 2.183 11.798 1.00 94.25 94 LEU A C 1
ATOM 784 O O . LEU A 1 94 ? -2.257 1.612 12.183 1.00 94.25 94 LEU A O 1
ATOM 788 N N . ALA A 1 95 ? -0.026 1.643 11.968 1.00 91.19 95 ALA A N 1
ATOM 789 C CA . ALA A 1 95 ? 0.172 0.349 12.614 1.00 91.19 95 ALA A CA 1
ATOM 790 C C . ALA A 1 95 ? -0.396 0.342 14.040 1.00 91.19 95 ALA A C 1
ATOM 792 O O . ALA A 1 95 ? -1.088 -0.605 1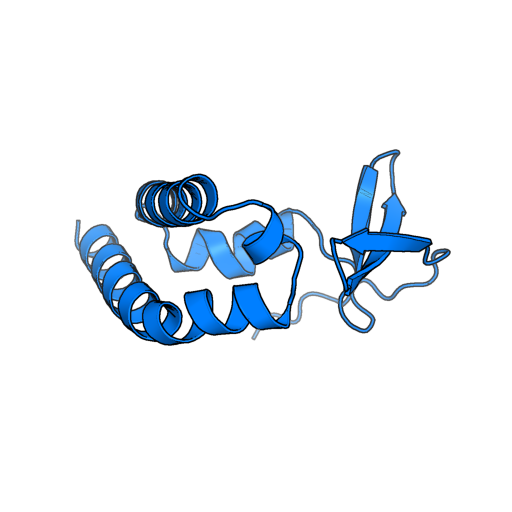4.427 1.00 91.19 95 ALA A O 1
ATOM 793 N N . LYS A 1 96 ? -0.158 1.408 14.815 1.00 94.19 96 LYS A N 1
ATOM 794 C CA . LYS A 1 96 ? -0.719 1.562 16.162 1.00 94.19 96 LYS A CA 1
ATOM 795 C C . LYS A 1 96 ? -2.243 1.699 16.125 1.00 94.19 96 LYS A C 1
ATOM 797 O O . LYS A 1 96 ? -2.928 0.981 16.858 1.00 94.19 96 LYS A O 1
ATOM 802 N N . ALA A 1 97 ? -2.767 2.585 15.277 1.00 95.12 97 ALA A N 1
ATOM 803 C CA . ALA A 1 97 ? -4.197 2.861 15.166 1.00 95.12 97 ALA A CA 1
ATOM 804 C C . ALA A 1 97 ? -4.990 1.614 14.751 1.00 95.12 97 ALA A C 1
ATOM 806 O O . ALA A 1 97 ? -5.941 1.221 15.429 1.00 95.12 97 ALA A O 1
ATOM 807 N N . TRP A 1 98 ? -4.561 0.922 13.696 1.00 94.94 98 TRP A N 1
ATOM 808 C CA . TRP A 1 98 ? -5.270 -0.255 13.206 1.00 94.94 98 TRP A CA 1
ATOM 809 C C . TRP A 1 98 ? -5.098 -1.481 14.106 1.00 94.94 98 TRP A C 1
ATOM 811 O O . TRP A 1 98 ? -6.010 -2.302 14.211 1.00 94.94 98 TRP A O 1
ATOM 821 N N . SER A 1 99 ? -3.975 -1.591 14.824 1.00 92.56 99 SER A N 1
ATOM 822 C CA . SER A 1 99 ? -3.824 -2.613 15.867 1.00 92.56 99 SER A CA 1
ATOM 823 C C . SER A 1 99 ? -4.817 -2.400 17.009 1.00 92.56 99 SER A C 1
ATOM 825 O O . SER A 1 99 ? -5.392 -3.368 17.508 1.00 92.56 99 SER A O 1
ATOM 827 N N . ALA A 1 100 ? -5.038 -1.150 17.430 1.00 94.06 100 ALA A N 1
ATOM 828 C CA . ALA A 1 100 ? -6.050 -0.826 18.432 1.00 94.06 100 ALA A CA 1
ATOM 829 C C . ALA A 1 100 ? -7.463 -1.135 17.918 1.00 94.06 100 ALA A C 1
ATOM 831 O O . ALA A 1 100 ? -8.227 -1.795 18.622 1.00 94.06 100 ALA A O 1
ATOM 832 N N . LEU A 1 101 ? -7.766 -0.756 16.672 1.00 93.50 101 LEU A N 1
ATOM 833 C CA . LEU A 1 101 ? -9.039 -1.056 16.017 1.00 93.50 101 LEU A CA 1
ATOM 834 C C . LEU A 1 101 ? -9.322 -2.567 15.982 1.00 93.50 101 LEU A C 1
ATOM 836 O O . LEU A 1 101 ? -10.392 -3.020 16.378 1.00 93.50 101 LEU A O 1
ATOM 840 N N . SER A 1 102 ? -8.331 -3.368 15.586 1.00 92.38 102 SER A N 1
ATOM 841 C CA . SER A 1 102 ? -8.468 -4.825 15.542 1.00 92.38 102 SER A CA 1
ATOM 842 C C . SER A 1 102 ? -8.617 -5.466 16.927 1.00 92.38 102 SER A C 1
ATOM 844 O O . SER A 1 102 ? -9.270 -6.501 17.054 1.00 92.38 102 SER A O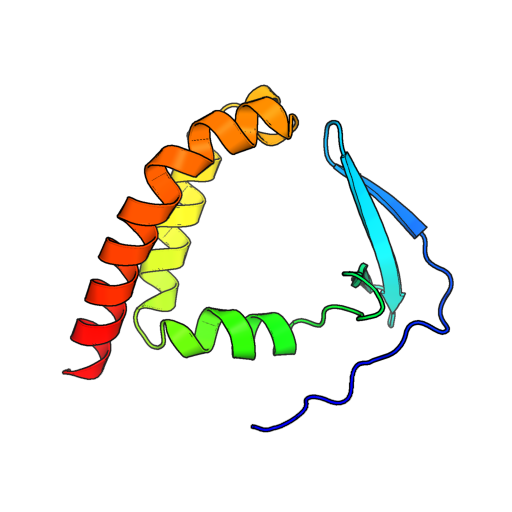 1
ATOM 846 N N . LYS A 1 103 ? -8.019 -4.888 17.978 1.00 92.56 103 LYS A N 1
ATOM 847 C CA . LYS A 1 103 ? -8.232 -5.351 19.360 1.00 92.56 103 LYS A CA 1
ATOM 848 C C . LYS A 1 103 ? -9.656 -5.055 19.831 1.00 92.56 103 LYS A C 1
ATOM 850 O O . LYS A 1 103 ? -10.284 -5.945 20.388 1.00 92.56 103 LYS A O 1
ATOM 855 N N . GLN A 1 104 ? -10.168 -3.853 19.563 1.00 89.88 104 GLN A N 1
ATOM 856 C CA . GLN A 1 104 ? -11.535 -3.457 19.925 1.00 89.88 104 GLN A CA 1
ATOM 857 C C . GLN A 1 104 ? -12.584 -4.323 19.219 1.00 89.88 104 GLN A C 1
ATOM 859 O O . GLN A 1 104 ? -13.498 -4.830 19.860 1.00 89.88 104 GLN A O 1
ATOM 864 N N . ALA A 1 105 ? -12.401 -4.579 17.923 1.00 88.88 105 ALA A N 1
ATOM 865 C CA . ALA A 1 105 ? -13.294 -5.443 17.151 1.00 88.88 105 ALA A CA 1
ATOM 866 C C . ALA A 1 105 ? -13.283 -6.919 17.602 1.00 88.88 105 ALA A C 1
ATOM 868 O O . ALA A 1 105 ? -14.174 -7.669 17.235 1.00 88.88 105 ALA A O 1
ATOM 869 N N . ARG A 1 106 ? -12.270 -7.353 18.368 1.00 86.75 106 ARG A N 1
ATOM 870 C CA . ARG A 1 106 ? -12.192 -8.702 18.962 1.00 86.75 106 ARG A CA 1
ATOM 871 C C . ARG A 1 106 ? -12.798 -8.795 20.362 1.00 86.75 106 ARG A C 1
ATOM 873 O O . ARG A 1 106 ? -13.002 -9.900 20.848 1.00 86.75 106 ARG A O 1
ATOM 880 N N . SER A 1 107 ? -12.992 -7.658 21.029 1.00 78.44 107 SER A N 1
ATOM 881 C CA . SER A 1 107 ? -13.629 -7.575 22.351 1.00 78.44 107 SER A CA 1
ATOM 882 C C . SER A 1 107 ? -15.149 -7.388 22.286 1.00 78.44 107 SER A C 1
ATOM 884 O O . SER A 1 107 ? -15.785 -7.333 23.336 1.00 78.44 107 SER A O 1
ATOM 886 N N . LEU A 1 108 ? -15.696 -7.263 21.075 1.00 58.81 108 LEU A N 1
ATOM 887 C CA . LEU A 1 108 ? -17.125 -7.254 20.758 1.00 58.81 108 LEU A CA 1
ATOM 888 C C . LEU A 1 108 ? -17.556 -8.653 20.305 1.00 58.81 108 LEU A C 1
ATOM 890 O O . LEU A 1 108 ? -18.705 -9.026 20.622 1.00 58.81 108 LEU A O 1
#

Radius of gyration: 16.5 Å; chains: 1; bounding box: 29×37×40 Å

Secondary structure (DSSP, 8-state):
-------B--S--EEEEETTEEEEEEEETTEEEEEETTEEPPHHHHIIIIIHHHGGGHHHHHHHHHHHHHTS-HHHHT-HHHHHHHHHHHHHHHHHHHHHHHHHTT--

pLDDT: mean 88.35, std 12.62, range [36.28, 96.38]

Foldseek 3Di:
DDPPPFPFDPADWDWDQQQPDIWIWGADPNDTFTDDDRHTDDPVCCCVVPVVLLDPLRVVLVVVVVVLVVPDDPNQRSDPVSVCVSCVVVVVVSVVVSNVNSVVVVVD